Protein AF-A0A183D0W0-F1 (afdb_monomer)

Radius of gyration: 21.14 Å; Cα contacts (8 Å, |Δi|>4): 231; chains: 1; bounding box: 49×38×73 Å

InterPro domains:
  IPR000560 Histidine phosphatase superfamily, clade-2 [PF00328] (39-136)
  IPR000560 Histidine phosphatase superfamily, clade-2 [cd07061] (38-152)
  IPR029033 Histidine phosphatase superfamily [G3DSA:3.40.50.1240] (38-161)
  IPR029033 Histidine phosphatase superfamily [SSF53254] (31-156)
  IPR033379 Histidine acid phosphatase active site [PS00616] (39-53)
  IPR050645 Histidine Acid Phosphatase [PTHR11567] (20-135)

Secondary structure (DSSP, 8-state):
---------------------------------GGG----EEEEEEE--SB--SS-SSTT-S--GGGSTT-TTPBPHHHHHHHHHHHHHHHHHSTTT--S--TTTEEEEE-SSHHHHHHHHHHHHHHS----GGG-SSTT--------EEPPTTS--S-SSS-EEEEEEE-----

Organism: NCBI:txid637853

Structure (mmCIF, N/CA/C/O backbone):
data_AF-A0A183D0W0-F1
#
_entry.id   AF-A0A183D0W0-F1
#
loop_
_atom_site.group_PDB
_atom_site.id
_atom_site.type_symbol
_atom_site.label_atom_id
_atom_site.label_alt_id
_atom_site.label_comp_id
_atom_site.label_asym_id
_atom_site.label_entity_id
_atom_site.label_seq_id
_atom_site.pdbx_PDB_ins_code
_atom_site.Cartn_x
_atom_site.Cartn_y
_atom_site.Cartn_z
_atom_site.occupancy
_atom_site.B_iso_or_equiv
_atom_site.auth_seq_id
_atom_site.auth_comp_id
_atom_site.auth_asym_id
_atom_site.auth_atom_id
_atom_site.pdbx_PDB_model_num
ATOM 1 N N . MET A 1 1 ? 2.942 -20.930 -2.501 1.00 32.41 1 MET A N 1
ATOM 2 C CA . MET A 1 1 ? 3.951 -20.908 -1.418 1.00 32.41 1 MET A CA 1
ATOM 3 C C . MET A 1 1 ? 3.531 -19.840 -0.419 1.00 32.41 1 MET A C 1
ATOM 5 O O . MET A 1 1 ? 3.281 -18.728 -0.870 1.00 32.41 1 MET A O 1
ATOM 9 N N .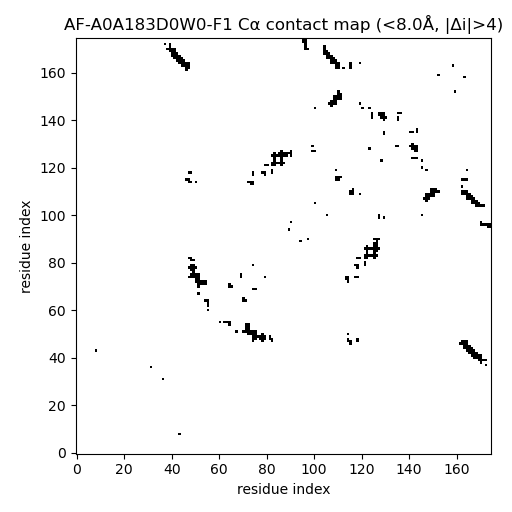 PRO A 1 2 ? 3.363 -20.136 0.879 1.00 39.94 2 PRO A N 1
ATOM 10 C CA . PRO A 1 2 ? 3.013 -19.103 1.846 1.00 39.94 2 PRO A CA 1
ATOM 11 C C . PRO A 1 2 ? 4.211 -18.162 2.033 1.00 39.94 2 PRO A C 1
ATOM 13 O O . PRO A 1 2 ? 5.307 -18.600 2.383 1.00 39.94 2 PRO A O 1
ATOM 16 N N . VAL A 1 3 ? 4.010 -16.873 1.763 1.00 38.53 3 VAL A N 1
ATOM 17 C CA . VAL A 1 3 ? 5.012 -15.830 2.003 1.00 38.53 3 VAL A CA 1
ATOM 18 C C . VAL A 1 3 ? 5.167 -15.680 3.518 1.00 38.53 3 VAL A C 1
ATOM 20 O O . VAL A 1 3 ? 4.269 -15.194 4.202 1.00 38.53 3 VAL A O 1
ATOM 23 N N . ARG A 1 4 ? 6.293 -16.151 4.065 1.00 37.56 4 ARG A N 1
ATOM 24 C CA . ARG A 1 4 ? 6.675 -15.915 5.463 1.00 37.56 4 ARG A CA 1
ATOM 25 C C . ARG A 1 4 ? 7.195 -14.486 5.599 1.00 37.56 4 ARG A C 1
ATOM 27 O O . ARG A 1 4 ? 8.344 -14.202 5.262 1.00 37.56 4 ARG A O 1
ATOM 34 N N . TRP A 1 5 ? 6.351 -13.597 6.106 1.00 44.38 5 TRP A N 1
ATOM 35 C CA . TRP A 1 5 ? 6.737 -12.235 6.453 1.00 44.38 5 TRP A CA 1
ATOM 36 C C . TRP A 1 5 ? 7.651 -12.242 7.686 1.00 44.38 5 TRP A C 1
ATOM 38 O O . TRP A 1 5 ? 7.198 -12.503 8.798 1.00 44.38 5 TRP A O 1
ATOM 48 N N . HIS A 1 6 ? 8.941 -11.968 7.495 1.00 39.19 6 HIS A N 1
ATOM 49 C CA . HIS A 1 6 ? 9.858 -11.675 8.596 1.00 39.19 6 HIS A CA 1
ATOM 50 C C . HIS A 1 6 ? 9.811 -10.164 8.833 1.00 39.19 6 HIS A C 1
ATOM 52 O O . HIS A 1 6 ? 10.460 -9.400 8.122 1.00 39.19 6 HIS A O 1
ATOM 58 N N . PHE A 1 7 ? 8.986 -9.718 9.779 1.00 43.03 7 PHE A N 1
ATOM 59 C CA . PHE A 1 7 ? 8.982 -8.322 10.208 1.00 43.03 7 PHE A CA 1
ATOM 60 C C . PHE A 1 7 ? 10.085 -8.113 11.246 1.00 43.03 7 PHE A C 1
ATOM 62 O O . PHE A 1 7 ? 10.102 -8.787 12.275 1.00 43.03 7 PHE A O 1
ATOM 69 N N . LEU A 1 8 ? 10.969 -7.143 11.010 1.00 33.06 8 LEU A N 1
ATOM 70 C CA . LEU A 1 8 ? 11.735 -6.515 12.083 1.00 33.06 8 LEU A CA 1
ATOM 71 C C . LEU A 1 8 ? 10.770 -5.593 12.836 1.00 33.06 8 LEU A C 1
ATOM 73 O O . LEU A 1 8 ? 10.652 -4.410 12.528 1.00 33.06 8 LEU A O 1
ATOM 77 N N . ILE A 1 9 ? 10.021 -6.150 13.786 1.00 42.88 9 ILE A N 1
ATOM 78 C CA . ILE A 1 9 ? 9.311 -5.339 14.776 1.00 42.88 9 ILE A CA 1
ATOM 79 C C . ILE A 1 9 ? 10.398 -4.799 15.703 1.00 42.88 9 ILE A C 1
ATOM 81 O O . ILE A 1 9 ? 10.900 -5.520 16.564 1.00 42.88 9 ILE A O 1
ATOM 85 N N . SER A 1 10 ? 10.814 -3.551 15.493 1.00 37.25 10 SER A N 1
ATOM 86 C CA . SER A 1 10 ? 11.634 -2.846 16.473 1.00 37.25 10 SER A CA 1
ATOM 87 C C . SER A 1 10 ? 10.741 -2.526 17.669 1.00 37.25 10 SER A C 1
ATOM 89 O O . SER A 1 10 ? 10.019 -1.532 17.692 1.00 37.25 10 SER A O 1
ATOM 91 N N . LEU A 1 11 ? 10.729 -3.434 18.641 1.00 40.91 11 LEU A N 1
ATOM 92 C CA . LEU A 1 11 ? 10.182 -3.179 19.962 1.00 40.91 11 LEU A CA 1
ATOM 93 C C . LEU A 1 11 ? 11.205 -2.307 20.703 1.00 40.91 11 LEU A C 1
ATOM 95 O O . LEU A 1 11 ? 12.060 -2.814 21.424 1.00 40.91 11 LEU A O 1
ATOM 99 N N . CYS A 1 12 ? 11.180 -0.993 20.475 1.00 34.09 12 CYS A N 1
ATOM 100 C CA . CYS A 1 12 ? 11.975 -0.059 21.271 1.00 34.09 12 CYS A CA 1
ATOM 101 C C . CYS A 1 12 ? 11.366 0.059 22.676 1.00 34.09 12 CYS A C 1
ATOM 103 O O . CYS A 1 12 ? 10.636 0.999 22.981 1.00 34.09 12 CYS A O 1
ATOM 105 N N . CYS A 1 13 ? 11.670 -0.906 23.543 1.00 38.94 13 CYS A N 1
ATOM 106 C CA . CYS A 1 13 ? 11.570 -0.736 24.986 1.00 38.94 13 CYS A CA 1
ATOM 107 C C . CYS A 1 13 ? 12.781 0.089 25.439 1.00 38.94 13 CYS A C 1
ATOM 109 O O . CYS A 1 13 ? 13.880 -0.441 25.587 1.00 38.94 13 CYS A O 1
ATOM 111 N N . PHE A 1 14 ? 12.605 1.397 25.629 1.00 38.00 14 PHE A N 1
ATOM 112 C CA . PHE A 1 14 ? 13.613 2.218 26.296 1.00 38.00 14 PHE A CA 1
ATOM 113 C C . PHE A 1 14 ? 13.656 1.839 27.782 1.00 38.00 14 PHE A C 1
ATOM 115 O O . PHE A 1 14 ? 12.799 2.258 28.555 1.00 38.00 14 PHE A O 1
ATOM 122 N N . LEU A 1 15 ? 14.651 1.049 28.186 1.00 38.16 15 LEU A N 1
ATOM 123 C CA . LEU A 1 15 ? 15.047 0.922 29.587 1.00 38.16 15 LEU A CA 1
ATOM 124 C C . LEU A 1 15 ? 16.238 1.856 29.815 1.00 38.16 15 LEU A C 1
ATOM 126 O O . LEU A 1 15 ? 17.355 1.575 29.389 1.00 38.16 15 LEU A O 1
ATOM 130 N N . LEU A 1 16 ? 15.989 3.000 30.452 1.00 39.62 16 LEU A N 1
ATOM 131 C CA . LEU A 1 16 ? 17.048 3.869 30.961 1.00 39.62 16 LEU A CA 1
ATOM 132 C C . LEU A 1 16 ? 17.650 3.203 32.206 1.00 39.62 16 LEU A C 1
ATOM 134 O O . LEU A 1 16 ? 17.040 3.217 33.271 1.00 39.62 16 LEU A O 1
ATOM 138 N N . SER A 1 17 ? 18.842 2.618 32.089 1.00 40.06 17 SER A N 1
ATOM 139 C CA . SER A 1 17 ? 19.613 2.170 33.251 1.00 40.06 17 SER A CA 1
ATOM 140 C C . SER A 1 17 ? 20.415 3.345 33.815 1.00 40.06 17 SER A C 1
ATOM 142 O O . SER A 1 17 ? 21.502 3.649 33.326 1.00 40.06 17 SER A O 1
ATOM 144 N N . ASN A 1 18 ? 19.890 4.003 34.849 1.00 43.22 18 ASN A N 1
ATOM 145 C CA . ASN A 1 18 ? 20.706 4.846 35.720 1.00 43.22 18 ASN A CA 1
ATOM 146 C C . ASN A 1 18 ? 21.363 3.955 36.778 1.00 43.22 18 ASN A C 1
ATOM 148 O O . ASN A 1 18 ? 20.691 3.358 37.615 1.00 43.22 18 ASN A O 1
ATOM 152 N N . SER A 1 19 ? 22.688 3.862 36.735 1.00 51.53 19 SER A N 1
ATOM 153 C CA . SER A 1 19 ? 23.494 3.215 37.765 1.00 51.53 19 SER A CA 1
ATOM 154 C C . SER A 1 19 ? 23.651 4.143 38.970 1.00 51.53 19 SER A C 1
ATOM 156 O O . SER A 1 19 ? 24.472 5.059 38.945 1.00 51.53 19 SER A O 1
ATOM 158 N N . ALA A 1 20 ? 22.893 3.882 40.033 1.00 42.47 20 ALA A N 1
ATOM 159 C CA . ALA A 1 20 ? 23.186 4.370 41.377 1.00 42.47 20 ALA A CA 1
ATOM 160 C C . ALA A 1 20 ? 22.747 3.315 42.405 1.00 42.47 20 ALA A C 1
ATOM 162 O O . ALA A 1 20 ? 21.576 2.951 42.478 1.00 42.47 20 ALA A O 1
ATOM 163 N N . LEU A 1 21 ? 23.707 2.797 43.177 1.00 53.56 21 LEU A N 1
ATOM 164 C CA . LEU A 1 21 ? 23.466 1.926 44.328 1.00 53.56 21 LEU A CA 1
ATOM 165 C C . LEU A 1 21 ? 22.684 2.691 45.409 1.00 53.56 21 LEU A C 1
ATOM 167 O O . LEU A 1 21 ? 23.167 3.716 45.883 1.00 53.56 21 LEU A O 1
ATOM 171 N N . SER A 1 22 ? 21.548 2.160 45.870 1.00 46.00 22 SER A N 1
ATOM 172 C CA . SER A 1 22 ? 21.226 2.051 47.308 1.00 46.00 22 SER A CA 1
ATOM 173 C C . SER A 1 22 ? 19.859 1.399 47.576 1.00 46.00 22 SER A C 1
ATOM 175 O O . SER A 1 22 ? 18.836 1.820 47.052 1.00 46.00 22 SER A O 1
ATOM 177 N N . SER A 1 23 ? 19.899 0.420 48.490 1.00 45.41 23 SER A N 1
ATOM 178 C CA . SER A 1 23 ? 18.810 -0.170 49.293 1.00 45.41 23 SER A CA 1
ATOM 179 C C . SER A 1 23 ? 17.805 -1.107 48.592 1.00 45.41 23 SER A C 1
ATOM 181 O O . SER A 1 23 ? 17.201 -0.729 47.592 1.00 45.41 23 SER A O 1
ATOM 183 N N . PRO A 1 24 ? 17.541 -2.315 49.144 1.00 45.75 24 PRO A N 1
ATOM 184 C CA . PRO A 1 24 ? 16.484 -3.191 48.657 1.00 45.75 24 PRO A CA 1
ATOM 185 C C . PRO A 1 24 ? 15.136 -2.646 49.138 1.00 45.75 24 PRO A C 1
ATOM 187 O O . PRO A 1 24 ? 14.586 -3.073 50.152 1.00 45.75 24 PRO A O 1
ATOM 190 N N . VAL A 1 25 ? 14.598 -1.666 48.418 1.00 46.50 25 VAL A N 1
ATOM 191 C CA . VAL A 1 25 ? 13.156 -1.445 48.439 1.00 46.50 25 VAL A CA 1
ATOM 192 C C . VAL A 1 25 ? 12.561 -2.653 47.729 1.00 46.50 25 VAL A C 1
ATOM 194 O O . VAL A 1 25 ? 12.867 -2.905 46.567 1.00 46.50 25 VAL A O 1
ATOM 197 N N . SER A 1 26 ? 11.749 -3.435 48.440 1.00 48.00 26 SER A N 1
ATOM 198 C CA . SER A 1 26 ? 10.886 -4.438 47.821 1.00 48.00 26 SER A CA 1
ATOM 199 C C . SER A 1 26 ? 9.825 -3.695 47.008 1.00 48.00 26 SER A C 1
ATOM 201 O O . SER A 1 26 ? 8.691 -3.502 47.444 1.00 48.00 26 SER A O 1
ATOM 203 N N . THR A 1 27 ? 10.217 -3.191 45.839 1.00 43.47 27 THR A N 1
ATOM 204 C CA . THR A 1 27 ? 9.281 -2.895 44.768 1.00 43.47 27 THR A CA 1
ATOM 205 C C . THR A 1 27 ? 8.754 -4.245 44.338 1.00 43.47 27 THR A C 1
ATOM 207 O O . THR A 1 27 ? 9.402 -4.985 43.602 1.00 43.47 27 THR A O 1
ATOM 210 N N . THR A 1 28 ? 7.575 -4.588 44.847 1.00 50.53 28 THR A N 1
ATOM 211 C CA . THR A 1 28 ? 6.668 -5.448 44.104 1.00 50.53 28 THR A CA 1
ATOM 212 C C . THR A 1 28 ? 6.533 -4.803 42.731 1.00 50.53 28 THR A C 1
ATOM 214 O O . THR A 1 28 ? 5.830 -3.810 42.565 1.00 50.53 28 THR A O 1
ATOM 217 N N . GLU A 1 29 ? 7.302 -5.284 41.754 1.00 56.78 29 GLU A N 1
ATOM 218 C CA . GLU A 1 29 ? 7.037 -4.948 40.368 1.00 56.78 29 GLU A CA 1
ATOM 219 C C . GLU A 1 29 ? 5.626 -5.456 40.108 1.00 56.78 29 GLU A C 1
ATOM 221 O O . GLU A 1 29 ? 5.376 -6.662 40.062 1.00 56.78 29 GLU A O 1
ATOM 226 N N . ILE A 1 30 ? 4.674 -4.525 40.041 1.00 60.00 30 IL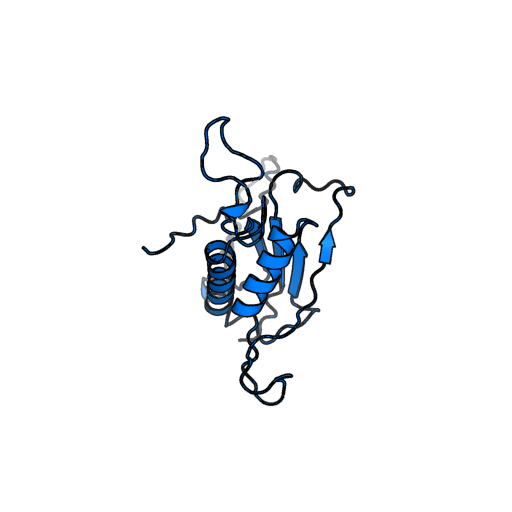E A N 1
ATOM 227 C CA . ILE A 1 30 ? 3.325 -4.799 39.573 1.00 60.00 30 ILE A CA 1
ATOM 228 C C . ILE A 1 30 ? 3.493 -5.125 38.092 1.00 60.00 30 ILE A C 1
ATOM 230 O O . ILE A 1 30 ? 3.363 -4.259 37.232 1.00 60.00 30 ILE A O 1
ATOM 234 N N . VAL A 1 31 ? 3.863 -6.370 37.794 1.00 62.59 31 VAL A N 1
ATOM 235 C CA . VAL A 1 31 ? 3.751 -6.922 36.452 1.00 62.59 31 VAL A CA 1
ATOM 236 C C . VAL A 1 31 ? 2.253 -6.922 36.175 1.00 62.59 31 VAL A C 1
ATOM 238 O O . VAL A 1 31 ? 1.519 -7.622 36.883 1.00 62.59 31 VAL A O 1
ATOM 241 N N . PRO A 1 32 ? 1.767 -6.108 35.220 1.00 58.34 32 PRO A N 1
ATOM 242 C CA . PRO A 1 32 ? 0.350 -6.075 34.918 1.00 58.34 32 PRO A CA 1
ATOM 243 C C . PRO A 1 32 ? -0.090 -7.495 34.582 1.00 58.34 32 PRO A C 1
ATOM 245 O O . PRO A 1 32 ? 0.611 -8.197 33.843 1.00 58.34 32 PRO A O 1
ATOM 248 N N . SER A 1 33 ? -1.224 -7.936 35.128 1.00 55.31 33 SER A N 1
ATOM 249 C CA . SER A 1 33 ? -1.761 -9.245 34.761 1.00 55.31 33 SER A CA 1
ATOM 250 C C . SER A 1 33 ? -1.931 -9.303 33.231 1.00 55.31 33 SER A C 1
ATOM 252 O O . SER A 1 33 ? -2.115 -8.260 32.597 1.00 55.31 33 SER A O 1
ATOM 254 N N . PRO A 1 34 ? -1.886 -10.482 32.589 1.00 59.22 34 PRO A N 1
ATOM 255 C CA . PRO A 1 34 ? -2.083 -10.590 31.139 1.00 59.22 34 PRO A CA 1
ATOM 256 C C . PRO A 1 34 ? -3.375 -9.912 30.642 1.00 59.22 34 PRO A C 1
ATOM 258 O O . PRO A 1 34 ? -3.438 -9.459 29.504 1.00 59.22 34 PRO A O 1
ATOM 261 N N . GLU A 1 35 ? -4.380 -9.766 31.512 1.00 60.59 35 GLU A N 1
ATOM 262 C CA . GLU A 1 35 ? -5.634 -9.046 31.245 1.00 60.59 35 GLU A CA 1
ATOM 263 C C . GLU A 1 35 ? -5.492 -7.510 31.179 1.00 60.59 35 GLU A C 1
ATOM 265 O O . GLU A 1 35 ? -6.398 -6.823 30.702 1.00 60.59 35 GLU A O 1
ATOM 270 N N . GLN A 1 36 ? -4.365 -6.952 31.627 1.00 60.59 36 GLN A N 1
ATOM 271 C CA . GLN A 1 36 ? -4.067 -5.514 31.652 1.00 60.59 36 GLN A CA 1
ATOM 272 C C . GLN A 1 36 ? -3.175 -5.055 30.485 1.00 60.59 36 GLN A C 1
ATOM 274 O O . GLN A 1 36 ? -2.987 -3.851 30.292 1.00 60.59 36 GLN A O 1
ATOM 279 N N . GLN A 1 37 ? -2.644 -5.973 29.668 1.00 69.06 37 GLN A N 1
ATOM 280 C CA . GLN A 1 37 ? -1.836 -5.615 28.499 1.00 69.06 37 GLN A CA 1
ATOM 281 C C . GLN A 1 37 ? -2.733 -5.223 27.318 1.00 69.06 37 GLN A C 1
ATOM 283 O O . GLN A 1 37 ? -3.214 -6.055 26.551 1.00 69.06 37 GLN A O 1
ATOM 288 N N . ARG A 1 38 ? -2.968 -3.916 27.168 1.00 81.06 38 ARG A N 1
ATOM 289 C CA . ARG A 1 38 ? -3.746 -3.335 26.067 1.00 81.06 38 ARG A CA 1
ATOM 290 C C . ARG A 1 38 ? -2.815 -2.754 25.005 1.00 81.06 38 ARG A C 1
ATOM 292 O O . ARG A 1 38 ? -1.959 -1.933 25.321 1.00 81.06 38 ARG A O 1
ATOM 299 N N . LEU A 1 39 ? -3.024 -3.115 23.738 1.00 85.38 39 LEU A N 1
ATOM 300 C CA . LEU A 1 39 ? -2.386 -2.418 22.621 1.00 85.38 39 LEU A CA 1
ATOM 301 C C . LEU A 1 39 ? -2.879 -0.963 22.595 1.00 85.38 39 LEU A C 1
ATOM 303 O O . LEU A 1 39 ? -4.085 -0.721 22.579 1.00 85.38 39 LEU A O 1
ATOM 307 N N . ILE A 1 40 ? -1.949 -0.007 22.627 1.00 88.00 40 ILE A N 1
ATOM 308 C CA . ILE A 1 40 ? -2.242 1.438 22.644 1.00 88.00 40 ILE A CA 1
ATOM 309 C C . ILE A 1 40 ? -1.849 2.137 21.342 1.00 88.00 40 ILE A C 1
ATOM 311 O O . ILE A 1 40 ? -2.454 3.138 20.970 1.00 88.00 40 ILE A O 1
ATOM 315 N N . TYR A 1 41 ? -0.846 1.609 20.645 1.00 89.69 41 TYR A N 1
ATOM 316 C CA . TYR A 1 41 ? -0.213 2.267 19.515 1.00 89.69 41 TYR A CA 1
ATOM 317 C C . TYR A 1 41 ? 0.497 1.241 18.639 1.00 89.69 41 TYR A C 1
ATOM 319 O O . TYR A 1 41 ? 1.122 0.308 19.151 1.00 89.69 41 TYR A O 1
ATOM 327 N N . VAL A 1 42 ? 0.433 1.441 17.326 1.00 91.06 42 VAL A N 1
ATOM 328 C CA . VAL A 1 42 ? 1.210 0.673 16.354 1.00 91.06 42 VAL A CA 1
ATOM 329 C C . VAL A 1 42 ? 1.905 1.640 15.414 1.00 91.06 42 VAL A C 1
ATOM 331 O O . VAL A 1 42 ? 1.256 2.463 14.775 1.00 91.06 42 VAL A O 1
ATOM 334 N N . GLN A 1 43 ? 3.219 1.479 15.289 1.00 91.81 43 GLN A N 1
ATOM 335 C CA . GLN A 1 43 ? 3.996 2.001 14.176 1.00 91.81 43 GLN A CA 1
ATOM 336 C C . GLN A 1 43 ? 4.515 0.816 13.371 1.00 91.81 43 GLN A C 1
ATOM 338 O O . GLN A 1 43 ? 5.216 -0.051 13.895 1.00 91.81 43 GLN A O 1
ATOM 343 N N . ALA A 1 44 ? 4.154 0.768 12.098 1.00 89.81 44 ALA A N 1
ATOM 344 C CA . ALA A 1 44 ? 4.580 -0.275 11.188 1.00 89.81 44 ALA A CA 1
ATOM 345 C C . ALA A 1 44 ? 5.298 0.346 9.997 1.00 89.81 44 ALA A C 1
ATOM 347 O O . ALA A 1 44 ? 4.815 1.302 9.396 1.00 89.81 44 ALA A O 1
ATOM 348 N N . VAL A 1 45 ? 6.460 -0.222 9.683 1.00 90.44 45 VAL A N 1
ATOM 349 C CA . VAL A 1 45 ? 7.337 0.215 8.602 1.00 90.44 45 VAL A CA 1
ATOM 350 C C . VAL A 1 45 ? 7.589 -0.959 7.673 1.00 90.44 45 VAL A C 1
ATOM 352 O O . VAL A 1 45 ? 8.002 -2.029 8.121 1.00 90.44 45 VAL A O 1
ATOM 355 N N . TRP A 1 46 ? 7.350 -0.778 6.379 1.00 90.00 46 TRP A N 1
ATOM 356 C CA . TRP A 1 46 ? 7.606 -1.821 5.389 1.00 90.00 46 TRP A CA 1
ATOM 357 C C . TRP A 1 46 ? 8.106 -1.254 4.067 1.00 90.00 46 TRP A C 1
ATOM 359 O O . TRP A 1 46 ? 7.995 -0.064 3.780 1.00 90.00 46 TRP A O 1
ATOM 369 N N . ARG A 1 47 ? 8.685 -2.140 3.259 1.00 93.00 47 ARG A N 1
ATOM 370 C CA . ARG A 1 47 ? 9.191 -1.831 1.925 1.00 93.00 47 ARG A CA 1
ATOM 371 C C . ARG A 1 47 ? 8.069 -1.909 0.887 1.00 93.00 47 ARG A C 1
ATOM 373 O O . ARG A 1 47 ? 7.119 -2.669 1.054 1.00 93.00 47 ARG A O 1
ATOM 380 N N . HIS A 1 48 ? 8.230 -1.192 -0.224 1.00 93.56 48 HIS A N 1
ATOM 381 C CA . HIS A 1 48 ? 7.474 -1.463 -1.453 1.00 93.56 48 HIS A CA 1
ATOM 382 C C . HIS A 1 48 ? 7.497 -2.957 -1.848 1.00 93.56 48 HIS A C 1
ATOM 384 O O . HIS A 1 48 ? 8.421 -3.697 -1.497 1.00 93.56 48 HIS A O 1
ATOM 390 N N . GLY A 1 49 ? 6.510 -3.383 -2.634 1.00 95.06 49 GLY A N 1
ATOM 391 C CA . GLY A 1 49 ? 6.407 -4.766 -3.119 1.00 95.06 49 GLY A CA 1
ATOM 392 C C . GLY A 1 49 ? 7.372 -5.089 -4.256 1.00 95.06 49 GLY A C 1
ATOM 393 O O . GLY A 1 49 ? 8.221 -4.282 -4.633 1.00 95.06 49 GLY A O 1
ATOM 394 N N . ASP A 1 50 ? 7.228 -6.272 -4.839 1.00 97.25 50 ASP A N 1
ATOM 395 C CA . ASP A 1 50 ? 7.981 -6.675 -6.024 1.00 97.25 50 ASP A CA 1
ATOM 396 C C . ASP A 1 50 ? 7.912 -5.630 -7.158 1.00 97.25 50 ASP A C 1
ATOM 398 O O . ASP A 1 50 ? 6.867 -5.028 -7.423 1.00 97.25 50 ASP A O 1
ATOM 402 N N . ARG A 1 51 ? 9.049 -5.381 -7.814 1.00 96.00 51 ARG A N 1
ATOM 403 C CA . ARG A 1 51 ? 9.195 -4.329 -8.830 1.00 96.00 51 ARG A CA 1
ATOM 404 C C . ARG A 1 51 ? 10.111 -4.762 -9.965 1.00 96.00 51 ARG A C 1
ATOM 406 O O . ARG A 1 51 ? 10.998 -5.590 -9.768 1.00 96.00 51 ARG A O 1
ATOM 413 N N . ALA A 1 52 ? 9.973 -4.089 -11.100 1.00 96.31 52 ALA A N 1
ATOM 414 C CA . ALA A 1 52 ? 10.942 -4.161 -12.179 1.00 96.31 52 ALA A CA 1
ATOM 415 C C . ALA A 1 52 ? 12.342 -3.693 -11.711 1.00 96.31 52 ALA A C 1
ATOM 417 O O . ALA A 1 52 ? 12.461 -2.855 -10.794 1.00 96.31 52 ALA A O 1
ATOM 418 N N . PRO A 1 53 ? 13.424 -4.196 -12.334 1.00 95.12 53 PRO A N 1
ATOM 419 C CA . PRO A 1 53 ? 14.771 -3.660 -12.182 1.00 95.12 53 PRO A CA 1
ATOM 420 C C . PRO A 1 53 ? 14.818 -2.149 -12.417 1.00 95.12 53 PRO A C 1
ATOM 422 O O . PRO A 1 53 ? 13.937 -1.570 -13.039 1.00 95.12 53 PRO A O 1
ATOM 425 N N . HIS A 1 54 ? 15.844 -1.483 -11.894 1.00 93.50 54 HIS A N 1
ATOM 426 C CA . HIS A 1 54 ? 15.976 -0.034 -12.086 1.00 93.50 54 HIS A CA 1
ATOM 427 C C . HIS A 1 54 ? 16.473 0.337 -13.493 1.00 93.50 54 HIS A C 1
ATOM 429 O O . HIS A 1 54 ? 16.236 1.437 -13.972 1.00 93.50 54 HIS A O 1
ATOM 435 N N . ARG A 1 55 ? 17.188 -0.591 -14.127 1.00 92.62 55 ARG A N 1
ATOM 436 C CA . ARG A 1 55 ? 17.783 -0.503 -15.460 1.00 92.62 55 ARG A CA 1
ATOM 437 C C . ARG A 1 55 ? 18.116 -1.919 -15.925 1.00 92.62 55 ARG A C 1
ATOM 439 O O . ARG A 1 55 ? 17.948 -2.864 -15.149 1.00 92.62 55 ARG A O 1
ATOM 446 N N . LEU A 1 56 ? 18.687 -2.037 -17.123 1.00 94.75 56 LEU A N 1
ATOM 447 C CA . LEU A 1 56 ? 19.244 -3.292 -17.620 1.00 94.75 56 LEU A CA 1
ATOM 448 C C . LEU A 1 56 ? 20.231 -3.893 -16.590 1.00 94.75 56 LEU A C 1
ATOM 450 O O . LEU A 1 56 ? 21.221 -3.231 -16.256 1.00 94.75 56 LEU A O 1
ATOM 454 N N . PRO A 1 57 ? 19.971 -5.097 -16.046 1.00 89.12 57 PRO A N 1
ATOM 455 C CA . PRO A 1 57 ? 20.765 -5.627 -14.936 1.00 89.12 57 PRO A CA 1
ATOM 456 C C . PRO A 1 57 ? 22.204 -5.987 -15.324 1.00 89.12 57 PRO A C 1
ATOM 458 O O . PRO A 1 57 ? 23.116 -5.815 -14.516 1.00 89.12 57 PRO A O 1
ATOM 461 N N . TYR A 1 58 ? 22.410 -6.466 -16.552 1.00 91.19 58 TYR A N 1
ATOM 462 C CA . TYR A 1 58 ? 23.720 -6.805 -17.108 1.00 91.19 58 TYR A CA 1
ATOM 463 C C . TYR A 1 58 ? 23.739 -6.577 -18.633 1.00 91.19 58 TYR A C 1
ATOM 465 O O . TYR A 1 58 ? 22.679 -6.615 -19.258 1.00 91.19 58 TYR A O 1
ATOM 473 N N . PRO A 1 59 ? 24.915 -6.348 -19.256 1.00 92.06 59 PRO A N 1
ATOM 474 C CA . PRO A 1 59 ? 25.006 -5.856 -20.639 1.00 92.06 59 PRO A CA 1
ATOM 475 C C . PRO A 1 59 ? 24.306 -6.710 -21.705 1.00 92.06 59 PRO A C 1
ATOM 477 O O . PRO A 1 59 ? 23.809 -6.170 -22.685 1.00 92.06 59 PRO A O 1
ATOM 480 N N . ASN A 1 60 ? 24.248 -8.029 -21.505 1.00 93.12 60 ASN A N 1
ATOM 481 C CA . ASN A 1 60 ? 23.712 -8.984 -22.479 1.00 93.12 60 ASN A CA 1
ATOM 482 C C . ASN A 1 60 ? 22.324 -9.530 -22.092 1.00 93.12 60 ASN A C 1
ATOM 484 O O . ASN A 1 60 ? 21.930 -10.593 -22.578 1.00 93.12 60 ASN A O 1
ATOM 488 N N . ASP A 1 61 ? 21.599 -8.859 -21.190 1.00 92.19 61 ASP A N 1
ATOM 489 C CA . ASP A 1 61 ? 20.240 -9.276 -20.838 1.00 92.19 61 ASP A CA 1
ATOM 490 C C . ASP A 1 61 ? 19.299 -9.042 -22.025 1.00 92.19 61 ASP A C 1
ATOM 492 O O . ASP A 1 61 ? 19.207 -7.939 -22.565 1.00 92.19 61 ASP A O 1
ATOM 496 N N . ARG A 1 62 ? 18.588 -10.095 -22.436 1.00 91.94 62 ARG A N 1
ATOM 497 C CA . ARG A 1 62 ? 17.603 -10.023 -23.524 1.00 91.94 62 ARG A CA 1
ATOM 498 C C . ARG A 1 62 ? 16.333 -9.284 -23.096 1.00 91.94 62 ARG A C 1
ATOM 500 O O . ARG A 1 62 ? 15.592 -8.805 -23.950 1.00 91.94 62 ARG A O 1
ATOM 507 N N . ASN A 1 63 ? 16.081 -9.190 -21.791 1.00 92.81 63 ASN A N 1
ATOM 508 C CA . ASN A 1 63 ? 14.901 -8.554 -21.225 1.00 92.81 63 ASN A CA 1
ATOM 509 C C . ASN A 1 63 ? 15.191 -7.075 -20.956 1.00 92.81 63 ASN A C 1
ATOM 511 O O . ASN A 1 63 ? 15.546 -6.672 -19.846 1.00 92.81 63 ASN A O 1
ATOM 515 N N . ASN A 1 64 ? 15.041 -6.263 -22.000 1.00 93.06 64 ASN A N 1
ATOM 516 C CA . ASN A 1 64 ? 15.073 -4.808 -21.883 1.00 93.06 64 ASN A CA 1
ATOM 517 C C . ASN A 1 64 ? 13.759 -4.267 -21.272 1.00 93.06 64 ASN A C 1
ATOM 519 O O . ASN A 1 64 ? 12.917 -5.028 -20.795 1.00 93.06 64 ASN A O 1
ATOM 523 N N . GLU A 1 65 ? 13.570 -2.944 -21.282 1.00 94.44 65 GLU A N 1
ATOM 524 C CA . GLU A 1 65 ? 12.419 -2.304 -20.630 1.00 94.44 65 GLU A CA 1
ATOM 525 C C . GLU A 1 65 ? 11.066 -2.815 -21.130 1.00 94.44 65 GLU A C 1
ATOM 527 O O . GLU A 1 65 ? 10.130 -2.931 -20.346 1.00 94.44 65 GLU A O 1
ATOM 532 N N . SER A 1 66 ? 10.973 -3.191 -22.409 1.00 94.69 66 SER A N 1
ATOM 533 C CA . SER A 1 66 ? 9.727 -3.682 -23.009 1.00 94.69 66 SER A CA 1
ATOM 534 C C . SER A 1 66 ? 9.206 -4.980 -22.381 1.00 94.69 66 SER A C 1
ATOM 536 O O . SER A 1 66 ? 8.013 -5.264 -22.469 1.00 94.69 66 SER A O 1
ATOM 538 N N . ALA A 1 67 ? 10.066 -5.744 -21.694 1.00 95.12 67 ALA A N 1
ATOM 539 C CA . ALA A 1 67 ? 9.660 -6.925 -20.933 1.00 95.12 67 ALA A CA 1
ATOM 540 C C . ALA A 1 67 ? 8.881 -6.574 -19.647 1.00 95.12 67 ALA A C 1
ATOM 542 O O . ALA A 1 67 ? 8.312 -7.457 -19.004 1.00 95.12 67 ALA A O 1
ATOM 543 N N . TRP A 1 68 ? 8.844 -5.294 -19.266 1.00 95.38 68 TRP A N 1
ATOM 544 C CA . TRP A 1 68 ? 8.200 -4.787 -18.060 1.00 95.38 68 TRP A CA 1
ATOM 545 C C . TRP A 1 68 ? 7.026 -3.884 -18.457 1.00 95.38 68 TRP A C 1
ATOM 547 O O . TRP A 1 68 ? 7.246 -2.748 -18.862 1.00 95.38 68 TRP A O 1
ATOM 557 N N . PRO A 1 69 ? 5.762 -4.326 -18.300 1.00 95.56 69 PRO A N 1
ATOM 558 C CA . PRO A 1 69 ? 4.591 -3.593 -18.806 1.00 95.56 69 PRO A CA 1
ATOM 559 C C . PRO A 1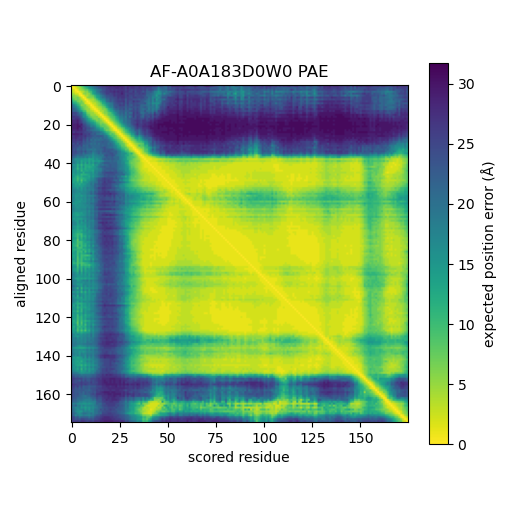 69 ? 4.408 -2.174 -18.256 1.00 95.56 69 PRO A C 1
ATOM 561 O O . PRO A 1 69 ? 3.685 -1.375 -18.838 1.00 95.56 69 PRO A O 1
ATOM 564 N N . ARG A 1 70 ? 5.026 -1.873 -17.109 1.00 96.06 70 ARG A N 1
ATOM 565 C CA . ARG A 1 70 ? 5.028 -0.539 -16.495 1.00 96.06 70 ARG A CA 1
ATOM 566 C C . ARG A 1 70 ? 6.380 0.172 -16.602 1.00 96.06 70 ARG A C 1
ATOM 568 O O . ARG A 1 70 ? 6.519 1.260 -16.070 1.00 96.06 70 ARG A O 1
ATOM 575 N N . GLY A 1 71 ? 7.359 -0.417 -17.279 1.00 96.31 71 GLY A N 1
ATOM 576 C CA . GLY A 1 71 ? 8.714 0.113 -17.388 1.00 96.31 71 GLY A CA 1
ATOM 577 C C . GLY A 1 71 ? 9.578 -0.149 -16.156 1.00 96.31 71 GLY A C 1
ATOM 578 O O . GLY A 1 71 ? 9.201 -0.871 -15.221 1.00 96.31 71 GLY A O 1
ATOM 579 N N . TRP A 1 72 ? 10.778 0.425 -16.166 1.00 96.19 72 TRP A N 1
ATOM 580 C CA . TRP A 1 72 ? 11.756 0.219 -15.105 1.00 96.19 72 TRP A CA 1
ATOM 581 C C . TRP A 1 72 ? 11.325 0.813 -13.766 1.00 96.19 72 TRP A C 1
ATOM 583 O O . TRP A 1 72 ? 10.619 1.810 -13.676 1.00 96.19 72 TRP A O 1
ATOM 593 N N . SER A 1 73 ? 11.825 0.223 -12.680 1.00 94.75 73 SER A N 1
ATOM 594 C CA . SER A 1 73 ? 11.585 0.633 -11.288 1.00 94.75 73 SER A CA 1
ATOM 595 C C . SER A 1 73 ? 10.134 0.571 -10.807 1.00 94.75 73 SER A C 1
ATOM 597 O O . SER A 1 73 ? 9.907 0.780 -9.608 1.00 94.75 73 SER A O 1
ATOM 599 N N . GLN A 1 74 ? 9.179 0.271 -11.689 1.00 96.56 74 GLN A N 1
ATOM 600 C CA . GLN A 1 74 ? 7.760 0.254 -11.370 1.00 96.56 74 GLN A CA 1
ATOM 601 C C . GLN A 1 74 ? 7.337 -1.045 -10.688 1.00 96.56 74 GLN A C 1
ATOM 603 O O . GLN A 1 74 ? 7.907 -2.118 -10.902 1.00 96.56 74 GLN A O 1
ATOM 608 N N . LEU A 1 75 ? 6.328 -0.934 -9.826 1.00 96.12 75 LEU A N 1
ATOM 609 C CA . LEU A 1 75 ? 5.784 -2.059 -9.070 1.00 96.12 75 LEU A CA 1
ATOM 610 C C . LEU A 1 75 ? 5.157 -3.089 -10.022 1.00 96.12 75 LEU A C 1
ATOM 612 O O . LEU A 1 75 ? 4.429 -2.708 -10.936 1.00 96.12 75 LEU A O 1
ATOM 616 N N . THR A 1 76 ? 5.384 -4.387 -9.825 1.00 97.50 76 THR A N 1
ATOM 617 C CA . THR A 1 76 ? 4.759 -5.448 -10.643 1.00 97.50 76 THR A CA 1
ATOM 618 C C . THR A 1 76 ? 3.368 -5.810 -10.113 1.00 97.50 76 THR A C 1
ATOM 620 O O . THR A 1 76 ? 2.957 -5.346 -9.050 1.00 97.50 76 THR A O 1
ATOM 623 N N . ASN A 1 77 ? 2.589 -6.609 -10.857 1.00 97.94 77 ASN A N 1
ATOM 624 C CA . ASN A 1 77 ? 1.279 -7.074 -10.370 1.00 97.94 77 ASN A CA 1
ATOM 625 C C . ASN A 1 77 ? 1.447 -7.957 -9.127 1.00 97.94 77 ASN A C 1
ATOM 627 O O . ASN A 1 77 ? 0.631 -7.900 -8.209 1.00 97.94 77 ASN A O 1
ATOM 631 N N . THR A 1 78 ? 2.552 -8.702 -9.064 1.00 98.38 78 THR A N 1
ATOM 632 C CA . THR A 1 78 ? 2.981 -9.425 -7.867 1.00 98.38 78 THR A CA 1
ATOM 633 C C . THR A 1 78 ? 3.187 -8.466 -6.699 1.00 98.38 78 THR A C 1
ATOM 635 O O . THR A 1 78 ? 2.662 -8.718 -5.618 1.00 98.38 78 THR A O 1
ATOM 638 N N . GLY A 1 79 ? 3.882 -7.343 -6.910 1.00 97.56 79 GLY A N 1
ATOM 639 C CA . GLY A 1 79 ? 4.108 -6.339 -5.870 1.00 97.56 79 GLY A CA 1
ATOM 640 C C . GLY A 1 79 ? 2.825 -5.681 -5.371 1.00 97.56 79 GLY A C 1
ATOM 641 O O . GLY A 1 79 ? 2.634 -5.559 -4.164 1.00 97.56 79 GLY A O 1
ATOM 642 N N . ILE A 1 80 ? 1.904 -5.337 -6.275 1.00 98.19 80 ILE A N 1
ATOM 643 C CA . ILE A 1 80 ? 0.576 -4.813 -5.909 1.00 98.19 80 ILE A CA 1
ATOM 644 C C . ILE A 1 80 ? -0.163 -5.824 -5.022 1.00 98.19 80 ILE A C 1
ATOM 646 O O . ILE A 1 80 ? -0.627 -5.479 -3.935 1.00 98.19 80 ILE A O 1
ATOM 650 N N . LYS A 1 81 ? -0.216 -7.093 -5.444 1.00 98.44 81 LYS A N 1
ATOM 651 C CA . LYS A 1 81 ? -0.887 -8.159 -4.690 1.00 98.44 81 LYS A CA 1
ATOM 652 C C . LYS A 1 81 ? -0.257 -8.387 -3.315 1.00 98.44 81 LYS A C 1
ATOM 654 O O . LYS A 1 81 ? -0.989 -8.540 -2.343 1.00 98.44 81 LYS A O 1
ATOM 659 N N . GLN A 1 82 ? 1.073 -8.368 -3.216 1.00 98.25 82 GLN A N 1
ATOM 660 C CA . GLN A 1 82 ? 1.787 -8.500 -1.942 1.00 98.25 82 GLN A CA 1
ATOM 661 C C . GLN A 1 82 ? 1.353 -7.434 -0.932 1.00 98.25 82 GLN A C 1
ATOM 663 O O . GLN A 1 82 ? 1.143 -7.750 0.238 1.00 98.25 82 GLN A O 1
ATOM 668 N N . LEU A 1 83 ? 1.199 -6.183 -1.374 1.00 97.69 83 LEU A N 1
ATOM 669 C CA . LEU A 1 83 ? 0.819 -5.085 -0.487 1.00 97.69 83 LEU A CA 1
ATOM 670 C C . LEU A 1 83 ? -0.663 -5.113 -0.141 1.00 97.69 83 LEU A C 1
ATOM 672 O O . LEU A 1 83 ? -1.013 -4.869 1.008 1.00 97.69 83 LEU A O 1
ATOM 676 N N . TYR A 1 84 ? -1.517 -5.487 -1.089 1.00 98.31 84 TYR A N 1
ATOM 677 C CA . TYR A 1 84 ? -2.922 -5.751 -0.800 1.00 98.31 84 TYR A CA 1
ATOM 678 C C . TYR A 1 84 ? -3.090 -6.853 0.257 1.00 98.31 84 TYR A C 1
ATOM 680 O O . TYR A 1 84 ? -3.808 -6.683 1.243 1.00 98.31 84 TYR A O 1
ATOM 688 N N . GLU A 1 85 ? -2.374 -7.970 0.111 1.00 98.31 85 GLU A N 1
ATOM 689 C CA . GLU A 1 85 ? -2.387 -9.060 1.090 1.00 9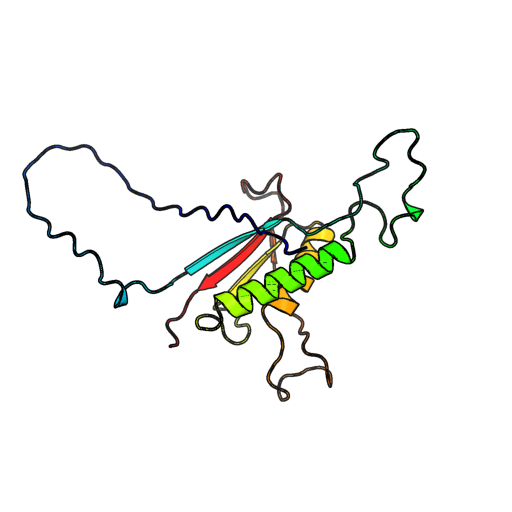8.31 85 GLU A CA 1
ATOM 690 C C . GLU A 1 85 ? -1.816 -8.634 2.445 1.00 98.31 85 GLU A C 1
ATOM 692 O O . GLU A 1 85 ? -2.352 -9.036 3.481 1.00 98.31 85 GLU A O 1
ATOM 697 N N . LEU A 1 86 ? -0.782 -7.786 2.449 1.00 96.88 86 LEU A N 1
ATOM 698 C CA . LEU A 1 86 ? -0.272 -7.161 3.666 1.00 96.88 86 LEU A CA 1
ATOM 699 C C . LEU A 1 86 ? -1.369 -6.329 4.344 1.00 96.88 86 LEU A C 1
ATOM 701 O O . LEU A 1 86 ? -1.620 -6.518 5.531 1.00 96.88 86 LEU A O 1
ATOM 705 N N . GLY A 1 87 ? -2.077 -5.483 3.595 1.00 96.50 87 GLY A N 1
ATOM 706 C CA . GLY A 1 87 ? -3.227 -4.719 4.082 1.00 96.50 87 GLY A CA 1
ATOM 707 C C . GLY A 1 87 ? -4.263 -5.606 4.766 1.00 96.50 87 GLY A C 1
ATOM 708 O O . GLY A 1 87 ? 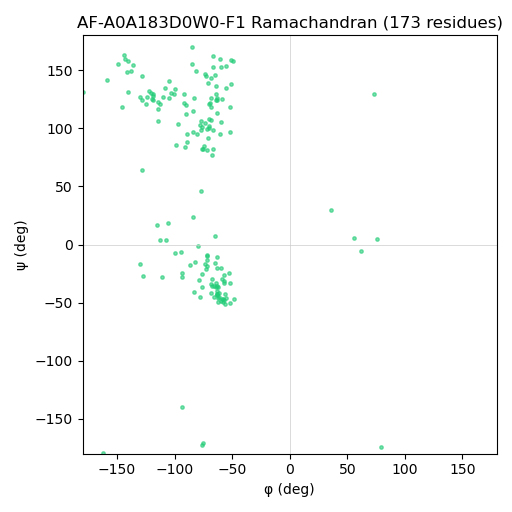-4.609 -5.381 5.927 1.00 96.50 87 GLY A O 1
ATOM 709 N N . ARG A 1 88 ? -4.666 -6.696 4.100 1.00 97.44 88 ARG A N 1
ATOM 710 C CA . ARG A 1 88 ? -5.622 -7.661 4.670 1.00 97.44 88 ARG A CA 1
ATOM 711 C C . ARG A 1 88 ? -5.100 -8.347 5.927 1.00 97.44 88 ARG A C 1
ATOM 713 O O . ARG A 1 88 ? -5.868 -8.622 6.849 1.00 97.44 88 ARG A O 1
ATOM 720 N N . TYR A 1 89 ? -3.801 -8.637 5.981 1.00 96.75 89 TYR A N 1
ATOM 721 C CA . TYR A 1 89 ? -3.176 -9.176 7.184 1.00 96.75 89 TYR A CA 1
ATOM 722 C C . TYR A 1 89 ? -3.276 -8.187 8.352 1.00 96.75 89 TYR A C 1
ATOM 724 O O . TYR A 1 89 ? -3.675 -8.592 9.442 1.00 96.75 89 TYR A O 1
ATOM 732 N N . PHE A 1 90 ? -2.984 -6.901 8.130 1.00 95.62 90 PHE A N 1
ATOM 733 C CA . PHE A 1 90 ? -3.143 -5.858 9.149 1.00 95.62 90 PHE A CA 1
ATOM 734 C C . PHE A 1 90 ? -4.609 -5.696 9.569 1.00 95.62 90 PHE A C 1
ATOM 736 O O . PHE A 1 90 ? -4.880 -5.681 10.770 1.00 95.62 90 PHE A O 1
ATOM 743 N N . ARG A 1 91 ? -5.553 -5.686 8.616 1.00 94.50 91 ARG A N 1
ATOM 744 C CA . ARG A 1 91 ? -6.997 -5.645 8.901 1.00 94.50 91 ARG A CA 1
ATOM 745 C C . ARG A 1 91 ? -7.417 -6.794 9.807 1.00 94.50 91 ARG A C 1
ATOM 747 O O . ARG A 1 91 ? -8.085 -6.565 10.804 1.00 94.50 91 ARG A O 1
ATOM 754 N N . LYS A 1 92 ? -6.971 -8.020 9.516 1.00 95.38 92 LYS A N 1
ATOM 755 C CA . LYS A 1 92 ? -7.265 -9.195 10.350 1.00 95.38 92 LYS A CA 1
ATOM 756 C C . LYS A 1 92 ? -6.571 -9.139 11.712 1.00 95.38 92 LYS A C 1
ATOM 758 O O . LYS A 1 92 ? -7.168 -9.519 12.710 1.00 95.38 92 LYS A O 1
ATOM 763 N N . ARG A 1 93 ? -5.307 -8.714 11.758 1.00 94.00 93 ARG A N 1
ATOM 764 C CA . ARG A 1 93 ? -4.502 -8.681 12.988 1.00 94.00 93 ARG A CA 1
ATOM 765 C C . ARG A 1 93 ? -5.011 -7.647 13.988 1.00 94.00 93 ARG A C 1
ATOM 767 O O . ARG A 1 93 ? -4.904 -7.878 15.188 1.00 94.00 93 ARG A O 1
ATOM 774 N N . TYR A 1 94 ? -5.509 -6.520 13.492 1.00 91.88 94 TYR A N 1
ATOM 775 C CA . TYR A 1 94 ? -5.906 -5.378 14.306 1.00 91.88 94 TYR A CA 1
ATOM 776 C C . TYR A 1 94 ? -7.409 -5.088 14.236 1.00 91.88 94 TYR A C 1
ATOM 778 O O . TYR A 1 94 ? -7.826 -4.013 14.644 1.00 91.88 94 TYR A O 1
ATOM 786 N N . ASN A 1 95 ? -8.233 -6.029 13.769 1.00 89.88 95 ASN A N 1
ATOM 787 C CA . ASN A 1 95 ? -9.687 -5.859 13.626 1.00 89.88 95 ASN A CA 1
ATOM 788 C C . ASN A 1 95 ? -10.385 -5.370 14.910 1.00 89.88 95 ASN A C 1
ATOM 790 O O . ASN A 1 95 ? -11.332 -4.601 14.831 1.00 89.88 95 ASN A O 1
ATOM 794 N N . ASN A 1 96 ? -9.889 -5.775 16.082 1.00 88.94 96 ASN A N 1
ATOM 795 C CA . ASN A 1 96 ? -10.408 -5.356 17.389 1.00 88.94 96 ASN A CA 1
ATOM 796 C C . ASN A 1 96 ? -9.929 -3.954 17.822 1.00 88.94 96 ASN A C 1
ATOM 798 O O . ASN A 1 96 ? -10.241 -3.512 18.919 1.00 88.94 96 ASN A O 1
ATOM 802 N N . TYR A 1 97 ? -9.105 -3.285 17.015 1.00 86.81 97 TYR A N 1
ATOM 803 C CA . TYR A 1 97 ? -8.498 -1.989 17.332 1.00 86.81 97 TYR A CA 1
ATOM 804 C C . TYR A 1 97 ? -8.722 -0.932 16.247 1.00 86.81 97 TYR A C 1
ATOM 806 O O . TYR A 1 97 ? -8.708 0.252 16.570 1.00 86.81 97 TYR A O 1
ATOM 814 N N . ILE A 1 98 ? -8.910 -1.340 14.986 1.00 87.38 98 ILE A N 1
ATOM 815 C CA . ILE A 1 98 ? -9.150 -0.445 13.846 1.00 87.38 98 ILE A CA 1
ATOM 816 C C . ILE A 1 98 ? -10.509 -0.731 13.201 1.00 87.38 98 ILE A C 1
ATOM 818 O O . ILE A 1 98 ? -10.799 -1.858 12.801 1.00 87.38 98 ILE A O 1
ATOM 822 N N . GLY A 1 99 ? -11.337 0.309 13.101 1.00 87.88 99 GLY A N 1
ATOM 823 C CA . GLY A 1 99 ? -12.646 0.281 12.448 1.00 87.88 99 GLY A CA 1
ATOM 824 C C . GLY A 1 99 ? -12.571 0.711 10.983 1.00 87.88 99 GLY A C 1
ATOM 825 O O . GLY A 1 99 ? -11.641 0.338 10.266 1.00 87.88 99 GLY A O 1
ATOM 826 N N . GLU A 1 100 ? -13.560 1.489 10.547 1.00 89.81 100 GLU A N 1
ATOM 827 C CA . GLU A 1 100 ? -13.470 2.282 9.315 1.00 89.81 100 GLU A CA 1
ATOM 828 C C . GLU A 1 100 ? -12.305 3.286 9.412 1.00 89.81 100 GLU A C 1
ATOM 830 O O . GLU A 1 100 ? -11.815 3.585 10.504 1.00 89.81 100 GLU A O 1
ATOM 835 N N . PHE A 1 101 ? -11.822 3.779 8.269 1.00 91.25 101 PHE A N 1
ATOM 836 C CA . PHE A 1 101 ? -10.717 4.736 8.253 1.00 91.25 101 PHE A CA 1
ATOM 837 C C . PHE A 1 101 ? -11.121 6.050 8.942 1.00 91.25 101 PHE A C 1
ATOM 839 O O . PHE A 1 101 ? -12.072 6.703 8.523 1.00 91.25 101 PHE A O 1
ATOM 846 N N . ASP A 1 102 ? -10.353 6.459 9.954 1.00 90.19 102 ASP A N 1
ATOM 847 C CA . ASP A 1 102 ? -10.469 7.761 10.614 1.00 90.19 102 ASP A CA 1
ATOM 848 C C . ASP A 1 102 ? -9.099 8.466 10.569 1.00 90.19 102 ASP A C 1
ATOM 850 O O . ASP A 1 102 ? -8.119 7.921 11.092 1.00 90.19 102 ASP A O 1
ATOM 854 N N . PRO A 1 103 ? -8.991 9.665 9.964 1.00 89.38 103 PRO A N 1
ATOM 855 C CA . PRO A 1 103 ? -7.732 10.407 9.894 1.00 89.38 103 PRO A CA 1
ATOM 856 C C . PRO A 1 103 ? -7.195 10.861 11.264 1.00 89.38 103 PRO A C 1
ATOM 858 O O . PRO A 1 103 ? -6.021 11.223 11.356 1.00 89.38 103 PRO A O 1
ATOM 861 N N . ASN A 1 104 ? -8.012 10.847 12.324 1.00 88.94 104 ASN A N 1
ATOM 862 C CA . ASN A 1 104 ? -7.557 11.114 13.693 1.00 88.94 104 ASN A CA 1
ATOM 863 C C . ASN A 1 104 ? -6.871 9.895 14.323 1.00 88.94 104 ASN A C 1
ATOM 865 O O . ASN A 1 104 ? -5.967 10.050 15.145 1.00 88.94 104 ASN A O 1
ATOM 869 N N . ASP A 1 105 ? -7.282 8.689 13.925 1.00 89.19 105 ASP A N 1
ATOM 870 C CA . ASP A 1 105 ? -6.748 7.439 14.465 1.00 89.19 105 ASP A CA 1
ATOM 871 C C . ASP A 1 105 ? -5.591 6.900 13.623 1.00 89.19 105 ASP A C 1
ATOM 873 O O . ASP A 1 105 ? -4.727 6.214 14.168 1.00 89.19 105 ASP A O 1
ATOM 877 N N . VAL A 1 106 ? -5.560 7.196 12.317 1.00 91.62 106 VAL A N 1
ATOM 878 C CA . VAL A 1 106 ? -4.654 6.572 11.345 1.00 91.62 106 VAL A CA 1
ATOM 879 C C . VAL A 1 106 ? -3.895 7.618 10.534 1.00 91.62 106 VAL A C 1
ATOM 881 O O . VAL A 1 106 ? -4.474 8.427 9.814 1.00 91.62 106 VAL A O 1
ATOM 884 N N . ARG A 1 107 ? -2.563 7.530 10.561 1.00 90.88 107 ARG A N 1
ATOM 885 C CA . ARG A 1 107 ? -1.666 8.331 9.724 1.00 90.88 107 ARG A CA 1
ATOM 886 C C . ARG A 1 107 ? -0.832 7.436 8.822 1.00 90.88 107 ARG A C 1
ATOM 888 O O . ARG A 1 107 ? -0.179 6.500 9.283 1.00 90.88 107 ARG A O 1
ATOM 895 N N . VAL A 1 108 ? -0.823 7.767 7.535 1.00 92.00 108 VAL A N 1
ATOM 896 C CA . VAL A 1 108 ? -0.096 7.026 6.500 1.00 92.00 108 VAL A CA 1
ATOM 897 C C . VAL A 1 108 ? 0.914 7.950 5.840 1.00 92.00 108 VAL A C 1
ATOM 899 O O . VAL A 1 108 ? 0.573 9.057 5.416 1.00 92.00 108 VAL A O 1
ATOM 902 N N . MET A 1 109 ? 2.155 7.485 5.743 1.00 90.44 109 MET A N 1
ATOM 903 C CA . MET A 1 109 ? 3.242 8.198 5.082 1.00 90.44 109 MET A CA 1
ATOM 904 C C . MET A 1 109 ? 3.943 7.304 4.068 1.00 90.44 109 MET A C 1
ATOM 906 O O . MET A 1 109 ? 4.125 6.106 4.292 1.00 90.44 109 MET A O 1
ATOM 910 N N . THR A 1 110 ? 4.386 7.911 2.974 1.00 89.94 110 THR A N 1
ATOM 911 C CA . THR A 1 110 ? 5.168 7.262 1.923 1.00 89.94 110 THR A CA 1
ATOM 912 C C . THR A 1 110 ? 6.327 8.151 1.488 1.00 89.94 110 THR A C 1
ATOM 914 O O . THR A 1 110 ? 6.254 9.377 1.556 1.00 89.94 110 THR A O 1
ATOM 917 N N . SER A 1 111 ? 7.387 7.533 0.970 1.00 87.69 111 SER A N 1
ATOM 918 C CA . SER A 1 111 ? 8.344 8.236 0.108 1.00 87.69 111 SER A CA 1
ATOM 919 C C . SER A 1 11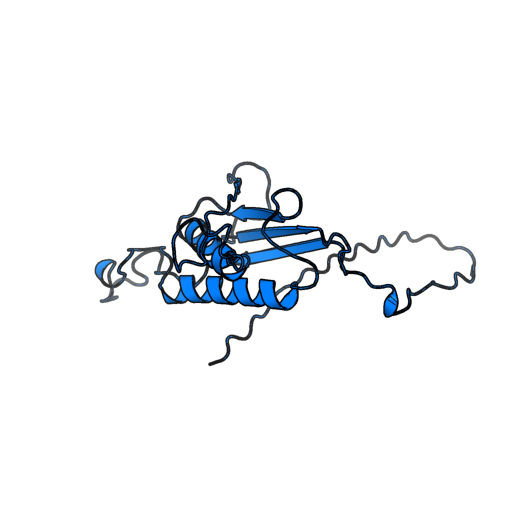1 ? 7.703 8.650 -1.226 1.00 87.69 111 SER A C 1
ATOM 921 O O . SER A 1 111 ? 6.709 8.055 -1.650 1.00 87.69 111 SER A O 1
ATOM 923 N N . GLU A 1 112 ? 8.334 9.587 -1.928 1.00 88.50 112 GLU A N 1
ATOM 924 C CA . GLU A 1 112 ? 7.853 10.154 -3.198 1.00 88.50 112 GL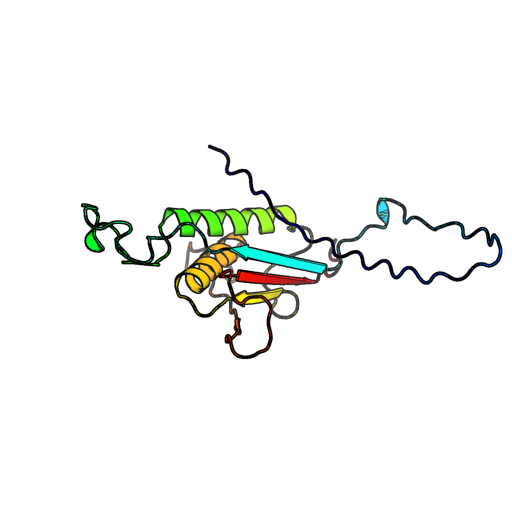U A CA 1
ATOM 925 C C . GLU A 1 112 ? 7.936 9.225 -4.423 1.00 88.50 112 GLU A C 1
ATOM 927 O O . GLU A 1 112 ? 7.400 9.552 -5.473 1.00 88.50 112 GLU A O 1
ATOM 932 N N . SER A 1 113 ? 8.590 8.061 -4.332 1.00 89.88 113 SER A N 1
ATOM 933 C CA . SER A 1 113 ? 8.714 7.179 -5.503 1.00 89.88 113 SER A CA 1
ATOM 934 C C . SER A 1 113 ? 7.381 6.520 -5.886 1.00 89.88 113 SER A C 1
ATOM 936 O O . SER A 1 113 ? 6.703 5.977 -5.012 1.00 89.88 113 SER A O 1
ATOM 938 N N . ASP A 1 114 ? 7.079 6.432 -7.186 1.00 93.44 114 ASP A N 1
ATOM 939 C CA . ASP A 1 114 ? 5.844 5.824 -7.722 1.00 93.44 114 ASP A CA 1
ATOM 940 C C . ASP A 1 114 ? 5.540 4.446 -7.126 1.00 93.44 114 ASP A C 1
ATOM 942 O O . ASP A 1 114 ? 4.440 4.168 -6.658 1.00 93.44 114 ASP A O 1
ATOM 946 N N . ARG A 1 115 ? 6.549 3.570 -7.060 1.00 94.19 115 ARG A N 1
ATOM 947 C CA . ARG A 1 115 ? 6.409 2.223 -6.481 1.00 94.19 115 ARG A CA 1
ATOM 948 C C . ARG A 1 115 ? 5.957 2.234 -5.018 1.00 94.19 115 ARG A C 1
ATOM 950 O O . ARG A 1 115 ? 5.331 1.269 -4.587 1.00 94.19 115 ARG A O 1
ATOM 957 N N . ALA A 1 116 ? 6.303 3.272 -4.254 1.00 92.56 116 ALA A N 1
ATOM 958 C CA . ALA A 1 116 ? 5.887 3.438 -2.864 1.00 92.56 116 ALA A CA 1
ATOM 959 C C . ALA A 1 116 ? 4.445 3.929 -2.793 1.00 92.56 116 ALA A C 1
ATOM 961 O O . ALA A 1 116 ? 3.644 3.339 -2.078 1.00 92.56 116 ALA A O 1
ATOM 962 N N . ILE A 1 117 ? 4.111 4.926 -3.613 1.00 94.00 117 ILE A N 1
ATOM 963 C CA . ILE A 1 117 ? 2.762 5.482 -3.751 1.00 94.00 117 ILE A CA 1
ATOM 964 C C . ILE A 1 117 ? 1.767 4.376 -4.130 1.00 94.00 117 ILE A C 1
ATOM 966 O O . ILE A 1 117 ? 0.778 4.161 -3.433 1.00 94.00 117 ILE A O 1
ATOM 970 N N . VAL A 1 118 ? 2.073 3.589 -5.166 1.00 96.00 118 VAL A N 1
ATOM 971 C CA . VAL A 1 118 ? 1.223 2.466 -5.602 1.00 96.00 118 VAL A CA 1
ATOM 972 C C . VAL A 1 118 ? 1.172 1.357 -4.542 1.00 96.00 118 VAL A C 1
ATOM 974 O O . VAL A 1 118 ? 0.127 0.747 -4.320 1.00 96.00 118 VAL A O 1
ATOM 977 N N . SER A 1 119 ? 2.281 1.111 -3.835 1.00 96.38 119 SER A N 1
ATOM 978 C CA . SER A 1 119 ? 2.306 0.172 -2.704 1.00 96.38 119 SER A CA 1
ATOM 979 C C . SER A 1 119 ? 1.389 0.626 -1.559 1.00 96.38 119 SER A C 1
ATOM 981 O O . SER A 1 119 ? 0.703 -0.211 -0.971 1.00 96.38 119 SER A O 1
ATOM 983 N N . ALA A 1 120 ? 1.345 1.930 -1.260 1.00 95.25 120 ALA A N 1
ATOM 984 C CA . ALA A 1 120 ? 0.462 2.512 -0.252 1.00 95.25 120 ALA A CA 1
ATOM 985 C C . ALA A 1 120 ? -1.004 2.303 -0.633 1.00 95.25 120 ALA A C 1
ATOM 987 O O . ALA A 1 120 ? -1.774 1.777 0.163 1.00 95.25 120 ALA A O 1
ATOM 988 N N . GLN A 1 121 ? -1.364 2.637 -1.875 1.00 96.88 121 GLN A N 1
ATOM 989 C CA . GLN A 1 121 ? -2.723 2.476 -2.397 1.00 96.88 121 GLN A CA 1
ATOM 990 C C . GLN A 1 121 ? -3.208 1.024 -2.289 1.00 96.88 121 GLN A C 1
ATOM 992 O O . GLN A 1 121 ? -4.296 0.769 -1.774 1.00 96.88 121 GLN A O 1
ATOM 997 N N . ALA A 1 122 ? -2.381 0.064 -2.717 1.00 97.38 122 ALA A N 1
ATOM 998 C CA . ALA A 1 122 ? -2.720 -1.355 -2.643 1.00 97.38 122 ALA A CA 1
ATOM 999 C C . ALA A 1 122 ? -2.894 -1.835 -1.194 1.00 97.38 122 ALA A C 1
ATOM 1001 O O . ALA A 1 122 ? -3.836 -2.567 -0.888 1.00 97.38 122 ALA A O 1
ATOM 1002 N N . MET A 1 123 ? -2.008 -1.404 -0.293 1.00 96.88 123 MET A N 1
ATOM 1003 C CA . MET A 1 123 ? -2.086 -1.756 1.123 1.00 96.88 123 MET A CA 1
ATOM 1004 C C . MET A 1 123 ? -3.328 -1.172 1.793 1.00 96.88 123 MET A C 1
ATOM 1006 O O . MET A 1 123 ? -4.032 -1.901 2.490 1.00 96.88 123 MET A O 1
ATOM 1010 N N . LEU A 1 124 ? -3.635 0.102 1.539 1.00 96.56 124 LEU A N 1
ATOM 1011 C CA . LEU A 1 124 ? -4.806 0.772 2.103 1.00 96.56 124 LEU A CA 1
ATOM 1012 C C . LEU A 1 124 ? -6.108 0.129 1.644 1.00 96.56 124 LEU A C 1
ATOM 1014 O O . LEU A 1 124 ? -7.013 -0.018 2.458 1.00 96.56 124 LEU A O 1
ATOM 1018 N N . TYR A 1 125 ? -6.168 -0.356 0.402 1.00 96.88 125 TYR A N 1
ATOM 1019 C CA . TYR A 1 125 ? -7.317 -1.134 -0.049 1.00 96.88 125 TYR A CA 1
ATOM 1020 C C . TYR A 1 125 ? -7.506 -2.417 0.773 1.00 96.88 125 TYR A C 1
ATOM 1022 O O . TYR A 1 125 ? -8.608 -2.735 1.210 1.00 96.88 125 TYR A O 1
ATOM 1030 N N . GLY A 1 126 ? -6.424 -3.157 1.025 1.00 96.44 126 GLY A N 1
ATOM 1031 C CA . GLY A 1 126 ? -6.498 -4.357 1.857 1.00 96.44 126 GLY A CA 1
ATOM 1032 C C . GLY A 1 126 ? -6.811 -4.057 3.327 1.00 96.44 126 GLY A C 1
ATOM 1033 O O . GLY A 1 126 ? -7.401 -4.898 4.004 1.00 96.44 126 GLY A O 1
ATOM 1034 N N . LEU A 1 127 ? -6.391 -2.890 3.825 1.00 95.81 127 LEU A N 1
ATOM 1035 C CA . LEU A 1 127 ? -6.532 -2.498 5.225 1.00 95.81 127 LEU A CA 1
ATOM 1036 C C . LEU A 1 127 ? -7.912 -1.914 5.553 1.00 95.81 127 LEU A C 1
ATOM 1038 O O . LEU A 1 127 ? -8.460 -2.233 6.604 1.00 95.81 127 LEU A O 1
ATOM 1042 N N . PHE A 1 128 ? -8.469 -1.093 4.665 1.00 95.25 128 PHE A N 1
ATOM 1043 C CA . PHE A 1 128 ? -9.722 -0.363 4.871 1.00 95.25 128 PHE A CA 1
ATOM 1044 C C . PHE A 1 128 ? -10.696 -0.581 3.703 1.00 95.25 128 PHE A C 1
ATOM 1046 O O . PHE A 1 128 ? -11.028 0.370 2.987 1.00 95.25 128 PHE A O 1
ATOM 1053 N N . PRO A 1 129 ? -11.162 -1.821 3.478 1.00 94.69 129 PRO A N 1
ATOM 1054 C CA . PRO A 1 129 ? -12.241 -2.052 2.529 1.00 94.69 129 PRO A CA 1
ATOM 1055 C C . PRO A 1 129 ? -13.536 -1.386 3.020 1.00 94.69 129 PRO A C 1
ATOM 1057 O O . PRO A 1 129 ? -13.812 -1.356 4.221 1.00 94.69 129 PRO A O 1
ATOM 1060 N N . VAL A 1 130 ? -14.347 -0.883 2.093 1.00 92.44 130 VAL A N 1
ATOM 1061 C CA . VAL A 1 130 ? -15.703 -0.413 2.383 1.00 92.44 130 VAL A CA 1
ATOM 1062 C C . VAL A 1 130 ? -16.619 -1.622 2.532 1.00 92.44 130 VAL A C 1
ATOM 1064 O O . VAL A 1 130 ? -16.951 -2.286 1.553 1.00 92.44 130 VAL A O 1
ATOM 1067 N N . GLU A 1 131 ? -17.013 -1.919 3.768 1.00 85.38 131 GLU A N 1
ATOM 1068 C CA . GLU A 1 131 ? -17.935 -3.021 4.086 1.00 85.38 131 GLU A CA 1
ATOM 1069 C C . GLU A 1 131 ? -19.400 -2.548 4.152 1.00 85.38 131 GLU A C 1
ATOM 1071 O O . GLU A 1 131 ? -20.324 -3.330 3.935 1.00 85.38 131 GLU A O 1
ATOM 1076 N N . ASN A 1 132 ? -19.625 -1.261 4.428 1.00 84.06 132 ASN A N 1
ATOM 1077 C CA . ASN A 1 132 ? -20.953 -0.669 4.528 1.00 84.06 132 ASN A CA 1
ATOM 1078 C C . ASN A 1 132 ? -21.418 -0.147 3.159 1.00 84.06 132 ASN A C 1
ATOM 1080 O O . ASN A 1 132 ? -20.901 0.848 2.656 1.00 84.06 132 ASN A O 1
ATOM 1084 N N . ALA A 1 133 ? -22.438 -0.787 2.583 1.00 82.56 133 ALA A N 1
ATOM 1085 C CA . ALA A 1 133 ? -22.997 -0.410 1.283 1.00 82.56 133 ALA A CA 1
ATOM 1086 C C . ALA A 1 133 ? -23.484 1.052 1.222 1.00 82.56 133 ALA A C 1
ATOM 1088 O O . ALA A 1 133 ? -23.464 1.654 0.157 1.00 82.56 133 ALA A O 1
ATOM 1089 N N . ASN A 1 134 ? -23.861 1.657 2.355 1.00 84.19 134 ASN A N 1
ATOM 1090 C CA . ASN A 1 134 ? -24.342 3.042 2.385 1.00 84.19 134 ASN A CA 1
ATOM 1091 C C . ASN A 1 134 ? -23.231 4.088 2.196 1.00 84.19 134 ASN A C 1
ATOM 1093 O O . ASN A 1 134 ? -23.539 5.247 1.932 1.00 84.19 134 ASN A O 1
ATOM 1097 N N . VAL A 1 135 ? -21.961 3.709 2.374 1.00 83.62 135 VAL A N 1
ATOM 1098 C CA . VAL A 1 135 ? -20.805 4.609 2.191 1.00 83.62 135 VAL A CA 1
ATOM 1099 C C . VAL A 1 135 ? -19.944 4.209 0.989 1.00 83.62 135 VAL A C 1
ATOM 1101 O O . VAL A 1 135 ? -18.911 4.828 0.737 1.00 83.62 135 VAL A O 1
ATOM 1104 N N . GLN A 1 136 ? -20.364 3.191 0.229 1.00 88.69 136 GLN A N 1
ATOM 1105 C CA . GLN A 1 136 ? -19.754 2.876 -1.059 1.00 88.69 136 GLN A CA 1
ATOM 1106 C C . GLN A 1 136 ? -19.979 4.044 -2.018 1.00 88.69 136 GLN A C 1
ATOM 1108 O O . GLN A 1 136 ? -21.092 4.531 -2.189 1.00 88.69 136 GLN A O 1
ATOM 1113 N N . TRP A 1 137 ? -18.899 4.505 -2.643 1.00 90.31 137 TRP A N 1
ATOM 1114 C CA . TRP A 1 137 ? -18.955 5.568 -3.648 1.00 90.31 137 TRP A CA 1
ATOM 1115 C C . TRP A 1 137 ? -19.230 5.015 -5.056 1.00 90.31 137 TRP A C 1
ATOM 1117 O O . TRP A 1 137 ? -19.612 5.775 -5.945 1.00 90.31 137 TRP A O 1
ATOM 1127 N N . LEU A 1 138 ? -19.019 3.708 -5.254 1.00 91.12 138 LEU A N 1
ATOM 1128 C CA . LEU A 1 138 ? -19.253 2.985 -6.498 1.00 91.12 138 LEU A CA 1
ATOM 1129 C C . LEU A 1 138 ? -19.856 1.607 -6.202 1.00 91.12 138 LEU A C 1
ATOM 1131 O O . LEU A 1 138 ? -19.328 0.856 -5.381 1.00 91.12 138 LEU A O 1
ATOM 1135 N N . ASP A 1 139 ? -20.935 1.273 -6.908 1.00 90.12 139 ASP A N 1
ATOM 1136 C CA . ASP A 1 139 ? -21.667 0.021 -6.716 1.00 90.12 139 ASP A CA 1
ATOM 1137 C C . ASP A 1 139 ? -20.772 -1.206 -6.936 1.00 90.12 139 ASP A C 1
ATOM 1139 O O . ASP A 1 139 ? -20.161 -1.381 -7.993 1.00 90.12 139 ASP A O 1
ATOM 1143 N N . GLY A 1 140 ? -20.727 -2.086 -5.933 1.00 88.44 140 GLY A N 1
ATOM 1144 C CA . GLY A 1 140 ? -19.965 -3.335 -5.995 1.00 88.44 140 GLY A CA 1
ATOM 1145 C C . GLY A 1 140 ? -18.450 -3.171 -5.841 1.00 88.44 140 GLY A C 1
ATOM 1146 O O . GLY A 1 140 ? -17.732 -4.168 -5.945 1.00 88.44 140 GLY A O 1
ATOM 1147 N N . GLU A 1 141 ? -17.960 -1.960 -5.569 1.00 90.38 141 GLU A N 1
ATOM 1148 C CA . GLU A 1 141 ? -16.551 -1.701 -5.293 1.00 90.38 141 GLU A CA 1
ATOM 1149 C C . GLU A 1 141 ? -16.326 -1.454 -3.798 1.00 90.38 141 GLU A C 1
ATOM 1151 O O . GLU A 1 141 ? -16.930 -0.583 -3.173 1.00 90.38 141 GLU A O 1
ATOM 1156 N N . ASN A 1 142 ? -15.399 -2.220 -3.227 1.00 93.38 142 ASN A N 1
ATOM 1157 C CA . ASN A 1 142 ? -15.014 -2.095 -1.823 1.00 93.38 142 ASN A CA 1
ATOM 1158 C C . ASN A 1 142 ? -13.788 -1.188 -1.646 1.00 93.38 142 ASN A C 1
ATOM 1160 O O . ASN A 1 142 ? -13.352 -0.941 -0.523 1.00 93.38 142 ASN A O 1
ATOM 1164 N N . TRP A 1 143 ? -13.165 -0.744 -2.735 1.00 94.50 143 TRP A N 1
ATOM 1165 C CA . TRP A 1 143 ? -12.084 0.227 -2.704 1.00 94.50 143 TRP A CA 1
ATOM 1166 C C . TRP A 1 143 ? -12.622 1.617 -2.378 1.00 94.50 143 TRP A C 1
ATOM 1168 O O . TRP A 1 143 ? -13.690 2.005 -2.838 1.00 94.50 143 TRP A O 1
ATOM 1178 N N . GLN A 1 144 ? -11.841 2.397 -1.638 1.00 93.62 144 GLN A N 1
ATOM 1179 C CA . GLN A 1 144 ? -12.101 3.810 -1.391 1.00 93.62 144 GLN A CA 1
ATOM 1180 C C . GLN A 1 144 ? -10.806 4.621 -1.485 1.00 93.62 144 GLN A C 1
ATOM 1182 O O . GLN A 1 144 ? -9.728 4.110 -1.153 1.00 93.62 144 GLN A O 1
ATOM 1187 N N . PRO A 1 145 ? -10.890 5.893 -1.903 1.00 93.44 145 PRO A N 1
ATOM 1188 C CA . PRO A 1 145 ? -9.752 6.793 -1.856 1.00 93.44 145 PRO A CA 1
ATOM 1189 C C . PRO A 1 145 ? -9.429 7.153 -0.401 1.00 93.44 145 PRO A C 1
ATOM 1191 O O . PRO A 1 145 ? -10.253 7.726 0.304 1.00 93.44 145 PRO A O 1
ATOM 1194 N N . ILE A 1 146 ? -8.206 6.851 0.039 1.00 94.50 146 ILE A N 1
ATOM 1195 C CA . ILE A 1 146 ? -7.714 7.190 1.381 1.00 94.50 146 ILE A CA 1
ATOM 1196 C C . ILE A 1 146 ? -6.506 8.120 1.248 1.00 94.50 146 ILE A C 1
ATOM 1198 O O . ILE A 1 146 ? -5.568 7.783 0.515 1.00 94.50 146 ILE A O 1
ATOM 1202 N N . PRO A 1 147 ? -6.497 9.281 1.931 1.00 93.06 147 PRO A N 1
ATOM 1203 C CA . PRO A 1 147 ? -5.369 10.195 1.876 1.00 93.06 147 PRO A CA 1
ATOM 1204 C C . PRO A 1 147 ? -4.136 9.597 2.565 1.00 93.06 147 PRO A C 1
ATOM 1206 O O . PRO A 1 147 ? -4.219 8.957 3.612 1.00 93.06 147 PRO A O 1
ATOM 1209 N N . PHE A 1 148 ? -2.965 9.864 1.996 1.00 91.75 148 PHE A N 1
ATOM 1210 C CA . PHE A 1 148 ? -1.668 9.598 2.610 1.00 91.75 148 PHE A CA 1
ATOM 1211 C C . PHE A 1 148 ? -0.710 10.745 2.299 1.00 91.75 148 PHE A C 1
ATOM 1213 O O . PHE A 1 148 ? -0.895 11.491 1.336 1.00 91.75 148 PHE A O 1
ATOM 1220 N N . HIS A 1 149 ? 0.322 10.895 3.124 1.00 89.38 149 HIS A N 1
ATOM 1221 C CA . HIS A 1 149 ? 1.261 12.005 3.016 1.00 89.38 149 HIS A CA 1
ATOM 1222 C C . HIS A 1 149 ? 2.588 11.555 2.414 1.00 89.38 149 HIS A C 1
ATOM 1224 O O . HIS A 1 149 ? 3.105 10.488 2.742 1.00 89.38 149 HIS A O 1
ATOM 1230 N N . ILE A 1 150 ? 3.156 12.395 1.554 1.00 85.50 150 ILE A N 1
ATOM 1231 C CA . ILE A 1 150 ? 4.508 12.208 1.038 1.00 85.50 150 ILE A CA 1
ATOM 1232 C C . ILE A 1 150 ? 5.460 12.971 1.955 1.00 85.50 150 ILE A C 1
ATOM 1234 O O . ILE A 1 150 ? 5.312 14.183 2.130 1.00 85.50 150 ILE A O 1
ATOM 1238 N N . GLU A 1 151 ? 6.428 12.278 2.548 1.00 72.56 151 GLU A N 1
ATOM 1239 C CA . GLU A 1 151 ? 7.525 12.956 3.238 1.00 72.56 151 GLU A CA 1
ATOM 1240 C C . GLU A 1 151 ? 8.675 13.203 2.259 1.00 72.56 151 GLU A C 1
ATOM 1242 O O . GLU A 1 151 ? 9.218 12.267 1.667 1.00 72.56 151 GLU A O 1
ATOM 1247 N N . SER A 1 152 ? 9.022 14.482 2.068 1.00 58.62 152 SER A N 1
ATOM 1248 C CA . SER A 1 152 ? 10.154 14.881 1.236 1.00 58.62 152 SER A CA 1
ATOM 1249 C C . SER A 1 152 ? 11.481 14.587 1.937 1.00 58.62 152 SER A C 1
ATOM 1251 O O . SER A 1 152 ? 11.617 14.690 3.159 1.00 58.62 152 SER A O 1
ATOM 1253 N N . ILE A 1 153 ? 12.481 14.243 1.127 1.00 55.59 153 ILE A N 1
ATOM 1254 C CA . ILE A 1 153 ? 13.801 13.739 1.537 1.00 55.59 153 ILE A CA 1
ATOM 1255 C C . ILE A 1 153 ? 14.620 14.764 2.360 1.00 55.59 153 ILE A C 1
ATOM 1257 O O . ILE A 1 153 ? 15.620 14.403 2.978 1.00 55.59 153 ILE A O 1
ATOM 1261 N N . GLU A 1 154 ? 14.199 16.029 2.434 1.00 53.88 154 GLU A N 1
ATOM 1262 C CA . GLU A 1 154 ? 14.996 17.118 3.019 1.00 53.88 154 GLU A CA 1
ATOM 1263 C C . GLU A 1 154 ? 14.935 17.237 4.552 1.00 53.88 154 GLU A C 1
ATOM 1265 O O . GLU A 1 154 ? 15.796 17.886 5.146 1.00 53.88 154 GLU A O 1
ATOM 1270 N N . ARG A 1 155 ? 13.986 16.592 5.243 1.00 50.47 155 ARG A N 1
ATOM 1271 C CA . ARG A 1 155 ? 13.904 16.672 6.715 1.00 50.47 155 ARG A CA 1
ATOM 1272 C C . ARG A 1 155 ? 14.533 15.460 7.397 1.00 50.47 155 ARG A C 1
ATOM 1274 O O . ARG A 1 155 ? 13.811 14.540 7.741 1.00 50.47 155 ARG A O 1
ATOM 1281 N N . ASN A 1 156 ? 15.855 15.482 7.619 1.00 44.88 156 ASN A N 1
ATOM 1282 C CA . ASN A 1 156 ? 16.608 14.748 8.666 1.00 44.88 156 ASN A CA 1
ATOM 1283 C C . ASN A 1 156 ? 16.148 13.318 9.065 1.00 44.88 156 ASN A C 1
ATOM 1285 O O . ASN A 1 156 ? 16.376 12.887 10.196 1.00 44.88 156 ASN A O 1
ATOM 1289 N N . ALA A 1 157 ? 15.538 12.543 8.168 1.00 48.09 157 ALA A N 1
ATOM 1290 C CA . ALA A 1 157 ? 14.971 11.246 8.509 1.00 48.09 157 ALA A CA 1
ATOM 1291 C C . ALA A 1 157 ? 15.935 10.110 8.108 1.00 48.09 157 ALA A C 1
ATOM 1293 O O . ALA A 1 157 ? 16.407 10.079 6.968 1.00 48.09 157 ALA A O 1
ATOM 1294 N N . PRO A 1 158 ? 16.183 9.107 8.977 1.00 51.56 158 PRO A N 1
ATOM 1295 C CA . PRO A 1 158 ? 16.980 7.908 8.664 1.00 51.56 158 PRO A CA 1
ATOM 1296 C C . PRO A 1 158 ? 16.358 7.001 7.576 1.00 51.56 158 PRO A C 1
ATOM 1298 O O . PRO A 1 158 ? 16.869 5.926 7.273 1.00 51.56 158 PRO A O 1
ATOM 1301 N N . VAL A 1 159 ? 15.282 7.449 6.929 1.00 52.53 159 VAL A N 1
ATOM 1302 C CA . VAL A 1 159 ? 14.493 6.770 5.888 1.00 52.53 159 VAL A CA 1
ATOM 1303 C C . VAL A 1 159 ? 15.132 6.953 4.492 1.00 52.53 159 VAL A C 1
ATOM 1305 O O . VAL A 1 159 ? 14.486 6.860 3.456 1.00 52.53 159 VAL A O 1
ATOM 1308 N N . ARG A 1 160 ? 16.441 7.224 4.443 1.00 47.66 160 ARG A N 1
ATOM 1309 C CA . ARG A 1 160 ? 17.167 7.658 3.236 1.00 47.66 160 ARG A CA 1
ATOM 1310 C C . ARG A 1 160 ? 17.357 6.556 2.183 1.00 47.66 160 ARG A C 1
ATOM 1312 O O . ARG A 1 160 ? 17.636 6.860 1.029 1.00 47.66 160 ARG A O 1
ATOM 1319 N N . THR A 1 161 ? 17.219 5.285 2.568 1.00 46.44 161 THR A N 1
ATOM 1320 C CA . THR A 1 161 ? 17.691 4.155 1.738 1.00 46.44 161 THR A CA 1
ATOM 1321 C C . THR A 1 161 ? 16.655 3.052 1.535 1.00 46.44 161 THR A C 1
ATOM 1323 O O . THR A 1 161 ? 16.759 2.257 0.600 1.00 46.44 161 THR A O 1
ATOM 1326 N N . PHE A 1 162 ? 15.604 3.017 2.348 1.00 49.53 162 PHE A N 1
ATOM 1327 C CA . PHE A 1 162 ? 14.529 2.050 2.199 1.00 49.53 162 PHE A CA 1
ATOM 1328 C C . PHE A 1 162 ? 13.275 2.826 1.830 1.00 49.53 162 PHE A C 1
ATOM 1330 O O . PHE A 1 162 ? 12.822 3.679 2.577 1.00 49.53 162 PHE A O 1
ATOM 1337 N N . ILE A 1 163 ? 12.751 2.563 0.638 1.00 61.78 163 ILE A N 1
ATOM 1338 C CA . ILE A 1 163 ? 11.452 3.059 0.179 1.00 61.78 163 ILE A CA 1
ATOM 1339 C C . ILE A 1 163 ? 10.403 2.513 1.150 1.00 61.78 163 ILE A C 1
ATOM 1341 O O . ILE A 1 163 ? 10.009 1.346 1.053 1.00 61.78 163 ILE A O 1
ATOM 1345 N N . ILE A 1 164 ? 10.078 3.339 2.134 1.00 64.38 164 ILE A N 1
ATOM 1346 C CA . ILE A 1 164 ? 9.395 2.974 3.364 1.00 64.38 164 ILE A CA 1
ATOM 1347 C C . ILE A 1 164 ? 7.979 3.532 3.319 1.00 64.38 164 ILE A C 1
ATOM 1349 O O . ILE A 1 164 ? 7.752 4.690 2.965 1.00 64.38 164 ILE A O 1
ATOM 1353 N N . LEU A 1 165 ? 7.043 2.677 3.701 1.00 71.19 165 LEU A N 1
ATOM 1354 C CA . LEU A 1 165 ? 5.692 3.046 4.073 1.00 71.19 165 LEU A CA 1
ATOM 1355 C C . LEU A 1 165 ? 5.598 2.996 5.588 1.00 71.19 165 LEU A C 1
ATOM 1357 O O . LEU A 1 165 ? 6.020 2.004 6.183 1.00 71.19 165 LEU A O 1
ATOM 1361 N N . VAL A 1 166 ? 5.077 4.064 6.186 1.00 76.06 166 VAL A N 1
ATOM 1362 C CA . VAL A 1 166 ? 4.842 4.150 7.626 1.00 76.06 166 VAL A CA 1
ATOM 1363 C C . VAL A 1 166 ? 3.346 4.238 7.862 1.00 76.06 166 VAL A C 1
ATOM 1365 O O . VAL A 1 166 ? 2.685 5.154 7.373 1.00 76.06 166 VAL A O 1
ATOM 1368 N N . LEU A 1 167 ? 2.829 3.295 8.638 1.00 79.69 167 LEU A N 1
ATOM 1369 C CA . LEU A 1 167 ? 1.494 3.362 9.206 1.00 79.69 167 LEU A CA 1
ATOM 1370 C C . LEU A 1 167 ? 1.619 3.572 10.700 1.00 79.69 167 LEU A C 1
ATOM 1372 O O . LEU A 1 167 ? 2.290 2.805 11.393 1.00 79.69 167 LEU A O 1
ATOM 1376 N N . ILE A 1 168 ? 0.941 4.602 11.173 1.00 79.12 168 ILE A N 1
ATOM 1377 C CA . ILE A 1 168 ? 0.804 4.914 12.581 1.00 79.12 168 ILE A CA 1
ATOM 1378 C C . ILE A 1 168 ? -0.679 4.869 12.898 1.00 79.12 168 ILE A C 1
ATOM 1380 O O . ILE A 1 168 ? -1.447 5.571 12.243 1.00 79.12 168 ILE A O 1
ATOM 1384 N N . PHE A 1 169 ? -1.083 4.080 13.891 1.00 82.50 169 PHE A N 1
ATOM 1385 C CA . PHE A 1 169 ? -2.437 4.200 14.414 1.00 82.50 169 PHE A CA 1
ATOM 1386 C C . PHE A 1 169 ? -2.538 4.033 15.923 1.00 82.50 169 PHE A C 1
ATOM 1388 O O . PHE A 1 169 ? -1.775 3.290 16.552 1.00 82.50 169 PHE A O 1
ATOM 1395 N N . TYR A 1 170 ? -3.512 4.743 16.486 1.00 79.56 170 TYR A N 1
ATOM 1396 C CA . TYR A 1 170 ? -3.857 4.696 17.898 1.00 79.56 170 TYR A CA 1
ATOM 1397 C C . TYR A 1 170 ? -4.942 3.656 18.138 1.00 79.56 170 TYR A C 1
ATOM 1399 O O . TYR A 1 170 ? -5.975 3.619 17.477 1.00 79.56 170 TYR A O 1
ATOM 1407 N N . CYS A 1 171 ? -4.702 2.786 19.111 1.00 75.00 171 CYS A N 1
ATOM 1408 C CA . CYS A 1 171 ? -5.663 1.766 19.499 1.00 75.00 171 CYS A CA 1
ATOM 1409 C C . CYS A 1 171 ? -6.578 2.362 20.569 1.00 75.00 171 CYS A C 1
ATOM 1411 O O . CYS A 1 171 ? -6.313 2.269 21.774 1.00 75.00 171 CYS A O 1
ATOM 1413 N N . ASN A 1 172 ? -7.651 3.009 20.121 1.00 63.09 172 ASN A N 1
ATOM 1414 C CA . ASN A 1 172 ? -8.580 3.762 20.962 1.00 63.09 172 ASN A CA 1
ATOM 1415 C C . ASN A 1 172 ? -9.551 2.874 21.756 1.00 63.09 172 ASN A C 1
ATOM 1417 O O . ASN A 1 172 ? -10.739 3.139 21.791 1.00 63.09 172 ASN A O 1
ATOM 1421 N N . GLY A 1 173 ? -9.066 1.808 22.401 1.00 54.97 173 GLY A N 1
ATOM 1422 C CA . GLY A 1 173 ? -9.761 1.095 23.487 1.00 54.97 173 GLY A CA 1
ATOM 1423 C C . GLY A 1 173 ? -11.173 0.554 23.211 1.00 54.97 173 GLY A C 1
ATOM 1424 O O . GLY A 1 173 ? -11.787 0.056 24.151 1.00 54.97 173 GLY A O 1
ATOM 1425 N N . ARG A 1 174 ? -11.685 0.638 21.977 1.00 52.75 174 ARG A N 1
ATOM 1426 C CA . ARG A 1 174 ? -13.002 0.137 21.585 1.00 52.75 174 ARG A CA 1
ATOM 1427 C C . ARG A 1 174 ? -12.925 -1.389 21.624 1.00 52.75 174 ARG A C 1
ATOM 1429 O O . ARG A 1 174 ? -12.299 -1.987 20.758 1.00 52.75 174 ARG A O 1
ATOM 1436 N N . ARG A 1 175 ? -13.442 -1.980 22.704 1.00 48.78 175 ARG A N 1
ATOM 1437 C CA . ARG A 1 175 ? -13.740 -3.414 22.791 1.00 48.78 175 ARG A CA 1
ATOM 1438 C C . ARG A 1 175 ? -15.047 -3.696 22.072 1.00 48.78 175 ARG A C 1
ATOM 1440 O O . ARG A 1 175 ? -15.950 -2.838 22.194 1.00 48.78 175 ARG A O 1
#

Nearest PDB structures (foldseek):
  1nd5-assembly1_B  TM=8.947E-01  e=2.916E-09  Homo sapiens
  1rpt-assembly1_A-2  TM=8.276E-01  e=2.081E-09  Rattus norvegicus
  8xj4-assembly1_A  TM=8.717E-01  e=1.460E-07  Homo sapiens
  7doq-assembly2_D  TM=7.794E-01  e=5.216E-06  Legionella pneumophila
  3it3-assembly1_B  TM=7.750E-01  e=1.342E-05  Francisella tularensis subsp. holarctica LVS

Solvent-accessible surface area (backbone atoms only — not comparable to full-atom values): 10939 Å² total; per-residue (Å²): 131,87,83,80,80,82,74,86,75,82,78,82,75,85,76,84,82,79,91,71,94,77,79,91,69,85,69,76,75,79,71,69,54,83,90,64,72,69,77,54,68,47,80,47,75,45,67,48,46,49,53,41,54,80,57,75,89,50,99,85,59,87,69,49,58,85,75,35,96,75,33,59,48,25,55,35,74,66,7,38,50,52,24,21,52,49,14,37,49,50,32,67,76,37,51,72,49,51,74,77,88,44,80,89,44,44,48,43,38,25,36,81,51,66,34,32,4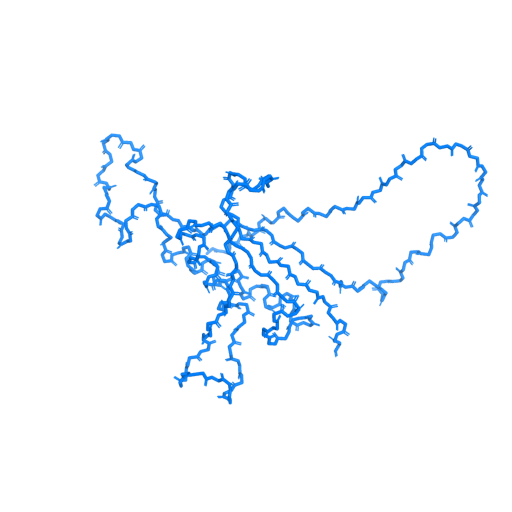9,53,25,48,55,28,18,47,37,31,42,44,54,53,82,53,78,91,74,43,91,46,93,96,44,37,70,66,96,72,88,66,43,69,56,68,89,83,67,90,55,94,66,80,83,52,60,40,38,41,41,37,35,50,29,74,79,58,124

Mean predicted aligned error: 11.85 Å

pLDDT: mean 78.39, std 21.04, range [32.41, 98.44]

Sequence (175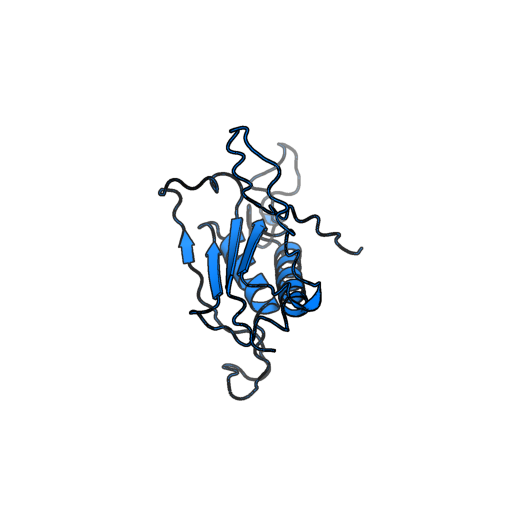 aa):
MPVRWHFLISLCCFLLSNSALSSPVSTTEIVPSPEQQRLIYVQAVWRHGDRAPHRLPYPNDRNNESAWPRGWSQLTNTGIKQLYELGRYFRKRYNNYIGEFDPNDVRVMTSESDRAIVSAQAMLYGLFPVENANVQWLDGENWQPIPFHIESIERNAPVRTFIILVLIFYCNGRR

Foldseek 3Di:
DDDDDDDPPPPPPDDDDDDDDDDPPPPPPPPDDPVPDDDFKDKGKDFQFAFAAQADPDDPDPDGQVVPPVGHPAADPRRLVVLLVVLLVLCVVCVQQDDADDPVFKAKEWAPDNSGVSSSQSSCCSNHFQPDPVPDPDPPGRHDDDDHYHDDPPPPDPCNPGRMMIMMGTRPPRD